Protein AF-A0A9D9M247-F1 (afdb_monomer_lite)

Radius of gyration: 12.24 Å; chains: 1; bounding box: 32×23×30 Å

Secondary structure (DSSP, 8-state):
-BSTTTT--HHHHHHHHHHHHHHHTSTT-----B-S-GGG--TT-----------

Sequence (55 aa):
LDEPLHGLDNTNRRLVKDIIETFCQRKNKTMIMVTHYQEELPACITNHFELYRKK

Structure (mmCIF, N/CA/C/O backbone):
data_AF-A0A9D9M247-F1
#
_entry.id   AF-A0A9D9M247-F1
#
loop_
_atom_site.group_PDB
_atom_site.id
_atom_site.type_symbol
_atom_site.label_atom_id
_atom_site.label_alt_id
_atom_site.label_comp_id
_atom_site.label_asym_id
_atom_site.label_entity_id
_atom_site.label_seq_id
_atom_site.pdbx_PDB_ins_code
_atom_site.Cartn_x
_atom_site.Cartn_y
_atom_site.Cartn_z
_atom_site.occupancy
_atom_site.B_iso_or_equiv
_atom_site.auth_seq_id
_atom_site.auth_comp_id
_atom_site.auth_asym_id
_atom_site.auth_atom_id
_atom_site.pdbx_PDB_model_num
ATOM 1 N N . LEU A 1 1 ? -4.999 -9.192 -1.101 1.00 83.94 1 LEU A N 1
ATOM 2 C CA . LEU A 1 1 ? -4.171 -9.243 -2.320 1.00 83.94 1 LEU A CA 1
ATOM 3 C C . LEU A 1 1 ? -2.791 -9.680 -1.893 1.00 83.94 1 LEU A C 1
ATOM 5 O O . LEU A 1 1 ? -2.255 -9.049 -0.990 1.00 83.94 1 LEU A O 1
ATOM 9 N N . ASP A 1 2 ? -2.298 -10.771 -2.463 1.00 85.00 2 ASP A N 1
ATOM 10 C CA . ASP A 1 2 ? -0.983 -11.322 -2.138 1.00 85.00 2 ASP A CA 1
ATOM 11 C C . ASP A 1 2 ? 0.001 -10.897 -3.233 1.00 85.00 2 ASP A C 1
ATOM 13 O O . ASP A 1 2 ? -0.215 -11.231 -4.397 1.00 85.00 2 ASP A O 1
ATOM 17 N N . GLU A 1 3 ? 0.978 -10.061 -2.881 1.00 86.12 3 GLU A N 1
ATOM 18 C CA . GLU A 1 3 ? 1.986 -9.481 -3.785 1.00 86.12 3 GLU A CA 1
ATOM 19 C C . GLU A 1 3 ? 1.441 -8.885 -5.108 1.00 86.12 3 GLU A C 1
ATOM 21 O O . GLU A 1 3 ? 1.922 -9.212 -6.196 1.00 86.12 3 GLU A O 1
ATOM 26 N N . PRO A 1 4 ? 0.445 -7.972 -5.076 1.00 83.19 4 PRO A N 1
ATOM 27 C CA . PRO A 1 4 ? -0.259 -7.525 -6.285 1.00 83.19 4 PRO A CA 1
ATOM 28 C C . PRO A 1 4 ? 0.581 -6.704 -7.277 1.00 83.19 4 PRO A C 1
ATOM 30 O O . PRO A 1 4 ? 0.131 -6.490 -8.401 1.00 83.19 4 PRO A O 1
ATOM 33 N N . LEU A 1 5 ? 1.753 -6.203 -6.873 1.00 87.12 5 LEU A N 1
ATOM 34 C CA . LEU A 1 5 ? 2.635 -5.374 -7.709 1.00 87.12 5 LEU A CA 1
ATOM 35 C C . LEU A 1 5 ? 3.925 -6.098 -8.134 1.00 87.12 5 LEU A C 1
ATOM 37 O O . LEU A 1 5 ? 4.777 -5.513 -8.817 1.00 87.12 5 LEU A O 1
ATOM 41 N N . HIS A 1 6 ? 4.073 -7.363 -7.740 1.00 86.50 6 HIS A N 1
ATOM 42 C CA . HIS A 1 6 ? 5.257 -8.157 -8.024 1.00 86.50 6 HIS A CA 1
ATOM 43 C C . HI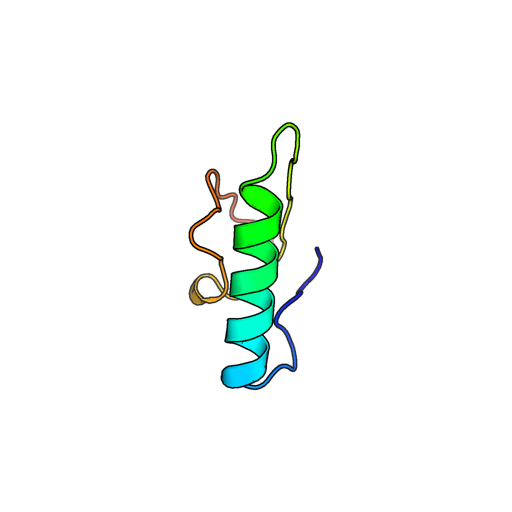S A 1 6 ? 5.303 -8.554 -9.507 1.00 86.50 6 HIS A C 1
ATOM 45 O O . HIS A 1 6 ? 4.308 -8.967 -10.098 1.00 86.50 6 HIS A O 1
ATOM 51 N N . GLY A 1 7 ? 6.476 -8.398 -10.127 1.00 84.94 7 GLY A N 1
ATOM 52 C CA . GLY A 1 7 ? 6.713 -8.754 -11.528 1.00 84.94 7 GLY A CA 1
ATOM 53 C C . GLY A 1 7 ? 6.229 -7.709 -12.537 1.00 84.94 7 GLY A C 1
ATOM 54 O O . GLY A 1 7 ? 6.406 -7.906 -13.736 1.00 84.94 7 GLY A O 1
ATOM 55 N N . LEU A 1 8 ? 5.651 -6.595 -12.072 1.00 89.00 8 LEU A N 1
ATOM 56 C CA . LEU A 1 8 ? 5.249 -5.476 -12.921 1.00 89.00 8 LEU A CA 1
ATOM 57 C C . LEU A 1 8 ? 6.385 -4.466 -13.088 1.00 89.00 8 LEU A C 1
ATOM 59 O O . LEU A 1 8 ? 7.074 -4.122 -12.127 1.00 89.00 8 LEU A O 1
ATOM 63 N N . ASP A 1 9 ? 6.517 -3.925 -14.299 1.00 90.31 9 ASP A N 1
ATOM 64 C CA . ASP A 1 9 ? 7.314 -2.722 -14.530 1.00 90.31 9 ASP A CA 1
ATOM 65 C C . ASP A 1 9 ? 6.705 -1.491 -13.829 1.00 90.31 9 ASP A C 1
ATOM 67 O O . ASP A 1 9 ? 5.565 -1.500 -13.354 1.00 90.31 9 ASP A O 1
ATOM 71 N N . ASN A 1 10 ? 7.466 -0.395 -13.788 1.00 86.69 10 ASN A N 1
ATOM 72 C CA . ASN A 1 10 ? 7.064 0.836 -13.105 1.00 86.69 10 ASN A CA 1
ATOM 73 C C . ASN A 1 10 ? 5.739 1.427 -13.619 1.00 86.69 10 ASN A C 1
ATOM 75 O O . ASN A 1 10 ? 4.985 2.010 -12.837 1.00 86.69 10 ASN A O 1
ATOM 79 N N . THR A 1 11 ? 5.444 1.289 -14.912 1.00 91.00 11 THR A N 1
ATOM 80 C CA . THR A 1 11 ? 4.231 1.844 -15.528 1.00 91.00 11 THR A CA 1
ATOM 81 C C . THR A 1 11 ? 3.013 1.040 -15.098 1.00 91.00 11 THR A C 1
ATOM 83 O O . THR A 1 11 ? 2.043 1.597 -14.584 1.00 91.00 11 THR A O 1
ATOM 86 N N . ASN A 1 12 ? 3.088 -0.282 -15.238 1.00 89.56 12 ASN A N 1
ATOM 87 C CA . ASN A 1 12 ? 2.016 -1.192 -14.852 1.00 89.56 12 ASN A CA 1
ATOM 88 C C . ASN A 1 12 ? 1.770 -1.167 -13.342 1.00 89.56 12 ASN A C 1
ATOM 90 O O . ASN A 1 12 ? 0.623 -1.162 -12.896 1.00 89.56 12 ASN A O 1
ATOM 94 N N . ARG A 1 13 ? 2.834 -1.041 -12.546 1.00 89.00 13 ARG A N 1
ATOM 95 C CA . ARG A 1 13 ? 2.744 -0.847 -11.097 1.00 89.00 13 ARG A CA 1
ATOM 96 C C . ARG A 1 13 ? 1.931 0.392 -10.731 1.00 89.00 13 ARG A C 1
ATOM 98 O O . ARG A 1 13 ? 1.102 0.328 -9.827 1.00 89.00 13 ARG A O 1
ATOM 105 N N . ARG A 1 14 ? 2.139 1.507 -11.437 1.00 88.62 14 ARG A N 1
ATOM 106 C CA . ARG A 1 14 ? 1.370 2.739 -11.224 1.00 88.62 14 ARG A CA 1
ATOM 107 C C . ARG A 1 14 ? -0.104 2.553 -11.580 1.00 88.62 14 ARG A C 1
ATOM 109 O O . ARG A 1 14 ? -0.956 2.901 -10.773 1.00 88.62 14 ARG A O 1
ATOM 116 N N . LEU A 1 15 ? -0.397 1.925 -12.719 1.00 91.31 15 LEU A N 1
ATOM 117 C CA . LEU A 1 15 ? -1.777 1.648 -13.133 1.00 91.31 15 LEU A CA 1
ATOM 118 C C . LEU A 1 15 ? -2.525 0.784 -12.110 1.00 91.31 15 LEU A C 1
ATOM 120 O O . LEU A 1 15 ? -3.664 1.083 -11.759 1.00 91.31 15 LEU A O 1
ATOM 124 N N . VAL A 1 16 ? -1.887 -0.271 -11.595 1.00 90.81 16 VAL A N 1
ATOM 125 C CA . VAL A 1 16 ? -2.504 -1.133 -10.578 1.00 90.81 16 VAL A CA 1
ATOM 126 C C . VAL A 1 16 ? -2.726 -0.376 -9.267 1.00 90.81 16 VAL A C 1
ATOM 128 O O . VAL A 1 16 ? -3.791 -0.527 -8.665 1.00 90.81 16 VAL A O 1
ATOM 131 N N . LYS A 1 17 ? -1.782 0.480 -8.848 1.00 89.62 17 LYS A N 1
ATOM 132 C CA . LYS A 1 17 ? -1.975 1.368 -7.688 1.00 89.62 17 LYS A CA 1
ATOM 133 C C . LYS A 1 17 ? -3.195 2.277 -7.874 1.00 89.62 17 LYS A C 1
ATOM 135 O O . LYS A 1 17 ? -4.063 2.283 -7.005 1.00 89.62 17 LYS A O 1
ATOM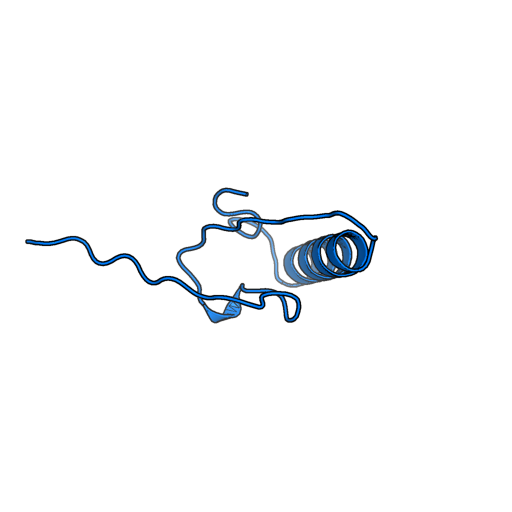 140 N N . ASP A 1 18 ? -3.318 2.942 -9.021 1.00 91.12 18 ASP A N 1
ATOM 141 C CA . ASP A 1 18 ? -4.439 3.846 -9.317 1.00 91.12 18 ASP A CA 1
ATOM 142 C C . ASP A 1 18 ? -5.793 3.104 -9.300 1.00 91.12 18 ASP A C 1
ATOM 144 O O . ASP A 1 18 ? -6.797 3.609 -8.780 1.00 91.12 18 ASP A O 1
ATOM 148 N N . ILE A 1 19 ? -5.831 1.870 -9.819 1.00 91.31 19 ILE A N 1
ATOM 149 C CA . ILE A 1 19 ? -7.022 1.005 -9.784 1.00 91.31 19 ILE A CA 1
ATOM 150 C C . ILE A 1 19 ? -7.402 0.662 -8.342 1.00 91.31 19 ILE A C 1
ATOM 152 O O . ILE A 1 19 ? -8.577 0.766 -7.975 1.00 91.31 19 ILE A O 1
ATOM 156 N N . ILE A 1 20 ? -6.426 0.251 -7.530 1.00 91.69 20 ILE A N 1
ATOM 157 C CA . ILE A 1 20 ? -6.634 -0.100 -6.123 1.00 91.69 20 ILE A CA 1
ATOM 158 C C . ILE A 1 20 ? -7.159 1.110 -5.343 1.00 91.69 20 ILE A C 1
ATOM 160 O O . ILE A 1 20 ? -8.155 0.994 -4.626 1.00 91.69 20 ILE A O 1
ATOM 164 N N . GLU A 1 21 ? -6.544 2.277 -5.517 1.00 91.25 21 GLU A N 1
ATOM 165 C CA . GLU A 1 21 ? -6.958 3.507 -4.842 1.00 91.25 21 GLU A CA 1
ATOM 166 C C . GLU A 1 21 ? -8.385 3.903 -5.227 1.00 91.25 21 GLU A C 1
ATOM 168 O O . GLU A 1 21 ? -9.229 4.123 -4.355 1.00 91.25 21 GLU A O 1
ATOM 173 N N . THR A 1 22 ? -8.696 3.894 -6.524 1.00 92.25 22 THR A N 1
ATOM 174 C CA . THR A 1 22 ? -10.045 4.190 -7.029 1.00 92.25 22 THR A CA 1
ATOM 175 C C . THR A 1 22 ? -11.080 3.191 -6.504 1.00 92.25 22 THR A C 1
ATOM 177 O O . THR A 1 22 ? -12.221 3.552 -6.201 1.00 92.25 22 THR A O 1
ATOM 180 N N . PHE A 1 23 ? -10.710 1.916 -6.375 1.00 90.69 23 PHE A N 1
ATOM 181 C CA . PHE A 1 23 ? -11.594 0.894 -5.824 1.00 90.69 23 PHE A CA 1
ATOM 182 C C . PHE A 1 23 ? -11.881 1.129 -4.336 1.00 90.69 23 PHE A C 1
ATOM 184 O O . PHE A 1 23 ? -13.037 1.024 -3.917 1.00 90.69 23 PHE A O 1
ATOM 191 N N . CYS A 1 24 ? -10.858 1.495 -3.562 1.00 90.94 24 CYS A N 1
ATOM 192 C CA . CYS A 1 24 ? -10.963 1.780 -2.130 1.00 90.94 24 CYS A CA 1
ATOM 193 C C . CYS A 1 24 ? -11.768 3.051 -1.815 1.00 90.94 24 CYS A C 1
ATOM 195 O O . CYS A 1 24 ? -12.343 3.145 -0.735 1.00 90.94 24 CYS A O 1
ATOM 197 N N . GLN A 1 25 ? -11.886 3.998 -2.751 1.00 89.62 25 GLN A N 1
ATOM 198 C CA . GLN A 1 25 ? -12.750 5.179 -2.595 1.00 89.62 25 GLN A CA 1
ATOM 199 C C . GLN A 1 25 ? -14.255 4.844 -2.583 1.00 89.62 25 GLN A C 1
ATOM 201 O O . GLN A 1 25 ? -15.080 5.661 -2.167 1.00 89.62 25 GLN A O 1
ATOM 206 N N . ARG A 1 26 ? -14.653 3.652 -3.043 1.00 91.62 26 ARG A N 1
ATOM 207 C CA . ARG A 1 26 ? -16.062 3.233 -3.060 1.00 91.62 26 ARG A CA 1
ATOM 208 C C . ARG A 1 26 ? -16.527 2.860 -1.650 1.00 91.62 26 ARG A C 1
ATOM 210 O O . ARG A 1 26 ? -15.814 2.206 -0.895 1.00 91.62 26 ARG A O 1
ATOM 217 N N . LYS A 1 27 ? -17.772 3.213 -1.308 1.00 89.44 27 LYS A N 1
ATOM 218 C CA . LYS A 1 27 ? -18.362 2.894 0.004 1.00 89.44 27 LYS A CA 1
ATOM 219 C C . LYS A 1 27 ? -18.416 1.381 0.254 1.00 89.44 27 LYS A C 1
ATOM 221 O O . LYS A 1 27 ? -18.651 0.596 -0.668 1.00 89.44 27 LYS A O 1
ATOM 226 N N . ASN A 1 28 ? -18.275 0.998 1.525 1.00 91.62 28 ASN A N 1
ATOM 227 C CA . ASN A 1 28 ? -18.379 -0.381 2.018 1.00 91.62 28 ASN A CA 1
ATOM 228 C C . ASN A 1 28 ? -17.376 -1.343 1.357 1.00 91.62 28 ASN A C 1
ATOM 230 O O . ASN A 1 28 ? -17.733 -2.461 0.971 1.00 91.62 28 ASN A O 1
ATOM 234 N N . LYS A 1 29 ? -16.128 -0.893 1.191 1.00 89.81 29 LYS A N 1
ATOM 235 C CA . LYS A 1 29 ? -15.010 -1.721 0.736 1.00 89.81 29 LYS A CA 1
ATOM 236 C C . LYS A 1 29 ? -13.938 -1.781 1.813 1.00 89.81 29 LYS A C 1
ATOM 238 O O . LYS A 1 29 ? -13.583 -0.766 2.399 1.00 89.81 29 LYS A O 1
ATOM 243 N N . THR A 1 30 ? -13.424 -2.985 2.023 1.00 91.88 30 THR A N 1
ATOM 244 C CA . THR A 1 30 ? -12.282 -3.258 2.892 1.00 91.88 30 THR A CA 1
ATOM 245 C C . THR A 1 30 ? -11.259 -4.003 2.056 1.00 91.88 30 THR A C 1
ATOM 247 O O . THR A 1 30 ? -11.585 -5.024 1.449 1.00 91.88 30 THR A O 1
ATOM 250 N N . MET A 1 31 ? -10.036 -3.485 2.005 1.00 91.81 31 MET A N 1
ATOM 251 C CA . MET A 1 31 ? -8.925 -4.121 1.312 1.00 91.81 31 MET A CA 1
ATOM 252 C C . MET A 1 31 ? -7.867 -4.543 2.325 1.00 91.81 31 MET A C 1
ATOM 254 O O . MET A 1 31 ? -7.482 -3.760 3.187 1.00 91.81 31 MET A O 1
ATOM 258 N N . ILE A 1 32 ? -7.373 -5.771 2.174 1.00 92.50 32 ILE A N 1
ATOM 259 C CA . ILE A 1 32 ? -6.171 -6.260 2.849 1.00 92.50 32 ILE A CA 1
ATOM 260 C C . ILE A 1 32 ? -5.142 -6.567 1.764 1.00 92.50 32 ILE A C 1
ATOM 262 O O . ILE A 1 32 ? -5.434 -7.301 0.812 1.00 92.50 32 ILE A O 1
ATOM 266 N N . MET A 1 33 ? -3.953 -5.991 1.896 1.00 91.56 33 MET A N 1
ATOM 267 C CA . MET A 1 33 ? -2.832 -6.168 0.979 1.00 91.56 33 MET A CA 1
ATOM 268 C C . MET A 1 33 ? -1.630 -6.698 1.755 1.00 91.56 33 MET A C 1
ATOM 270 O O . MET A 1 33 ? -1.355 -6.236 2.858 1.00 91.56 33 MET A O 1
ATOM 274 N N . VAL A 1 34 ? -0.948 -7.674 1.167 1.00 91.94 34 VAL A N 1
ATOM 275 C CA . VAL A 1 34 ? 0.305 -8.241 1.657 1.00 91.94 34 VAL A CA 1
ATOM 276 C C . VAL A 1 34 ? 1.363 -7.944 0.607 1.00 91.94 34 VAL A C 1
ATOM 278 O O . VAL A 1 34 ? 1.126 -8.148 -0.584 1.00 91.94 34 VAL A O 1
ATOM 281 N N . THR A 1 35 ? 2.490 -7.403 1.051 1.00 89.88 35 THR A N 1
ATOM 282 C CA . THR A 1 35 ? 3.657 -7.167 0.207 1.00 89.88 35 THR A CA 1
ATOM 283 C C . THR A 1 35 ? 4.925 -7.154 1.053 1.00 89.88 35 THR A C 1
ATOM 285 O O . THR A 1 35 ? 4.879 -6.834 2.246 1.00 89.88 35 THR A O 1
ATOM 288 N N . HIS A 1 36 ? 6.052 -7.490 0.438 1.00 88.12 36 HIS A N 1
ATOM 289 C CA . HIS A 1 36 ? 7.386 -7.354 1.016 1.00 88.12 36 HIS A CA 1
ATOM 290 C C . HIS A 1 36 ? 7.997 -5.952 0.854 1.00 88.12 36 HIS A C 1
ATOM 292 O O . HIS A 1 36 ? 9.011 -5.669 1.491 1.00 88.12 36 HIS A O 1
ATOM 298 N N . TYR A 1 37 ? 7.391 -5.074 0.048 1.00 85.19 37 TYR A N 1
ATOM 299 C CA . TYR A 1 37 ? 7.922 -3.747 -0.269 1.00 85.19 37 TYR A CA 1
ATOM 300 C C . TYR A 1 37 ? 7.007 -2.651 0.280 1.00 85.19 37 TYR A C 1
ATOM 302 O O . TYR A 1 37 ? 5.862 -2.489 -0.139 1.00 85.19 37 TYR A O 1
ATOM 310 N N . GLN A 1 38 ? 7.492 -1.853 1.227 1.00 82.50 38 GLN A N 1
ATOM 311 C CA . GLN A 1 38 ? 6.662 -0.827 1.864 1.00 82.50 38 GLN A CA 1
ATOM 312 C C . GLN A 1 38 ? 6.343 0.333 0.906 1.00 82.50 38 GLN A C 1
ATOM 314 O O . GLN A 1 38 ? 5.243 0.881 0.922 1.00 82.50 38 GLN A O 1
ATOM 319 N N . GLU A 1 39 ? 7.275 0.668 0.019 1.00 82.62 39 GLU A N 1
ATOM 320 C CA . GLU A 1 39 ? 7.136 1.652 -1.057 1.0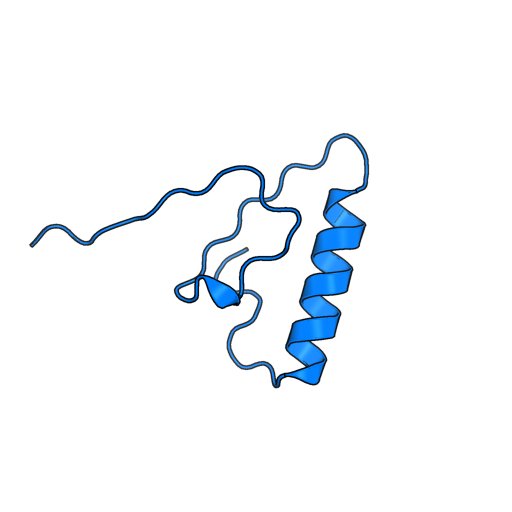0 82.62 39 GLU A CA 1
ATOM 321 C C . GLU A 1 39 ? 6.082 1.261 -2.112 1.00 82.62 39 GLU A C 1
ATOM 323 O O . GLU A 1 39 ? 5.616 2.084 -2.912 1.00 82.62 39 GLU A O 1
ATOM 328 N N . GLU A 1 40 ? 5.677 -0.007 -2.125 1.00 81.31 40 GLU A N 1
ATOM 329 C CA . GLU A 1 40 ? 4.624 -0.528 -2.988 1.00 81.31 40 GLU A CA 1
ATOM 330 C C . GLU A 1 40 ? 3.223 -0.291 -2.420 1.00 81.31 40 GLU A C 1
ATOM 332 O O . GLU A 1 40 ? 2.244 -0.405 -3.159 1.00 81.31 40 GLU A O 1
ATOM 337 N N . LEU A 1 41 ? 3.102 0.129 -1.160 1.00 86.62 41 LEU A N 1
ATOM 338 C CA . LEU A 1 41 ? 1.804 0.393 -0.556 1.00 86.62 41 LEU A CA 1
ATOM 339 C C . LEU A 1 41 ? 1.118 1.612 -1.209 1.00 86.62 41 LEU A C 1
ATOM 341 O O . LEU A 1 41 ? 1.758 2.649 -1.417 1.00 86.62 41 LEU A O 1
ATOM 345 N N . PRO A 1 42 ? -0.176 1.503 -1.568 1.00 88.00 42 PRO A N 1
ATOM 346 C CA . PRO A 1 42 ? -0.953 2.629 -2.076 1.00 88.00 42 PRO A CA 1
ATOM 347 C C . PRO A 1 42 ? -1.275 3.625 -0.955 1.00 88.00 42 PRO A C 1
ATOM 349 O O . PRO A 1 42 ? -1.339 3.258 0.221 1.00 88.00 42 PRO A O 1
ATOM 352 N N . ALA A 1 43 ? -1.553 4.880 -1.310 1.00 87.69 43 ALA A N 1
ATOM 353 C CA . ALA A 1 43 ? -1.838 5.929 -0.326 1.00 87.69 43 ALA A CA 1
ATOM 354 C C . ALA A 1 43 ? -3.162 5.699 0.427 1.00 87.69 43 ALA A C 1
ATOM 356 O O . ALA A 1 43 ? -3.401 6.293 1.475 1.00 87.69 43 ALA A O 1
ATOM 357 N N . CYS A 1 44 ? -4.029 4.820 -0.088 1.00 89.38 44 CYS A N 1
ATOM 358 C CA . CYS A 1 44 ? -5.302 4.469 0.537 1.00 89.38 44 CYS A CA 1
ATOM 359 C C . CYS A 1 44 ? -5.179 3.516 1.742 1.00 89.38 44 CYS A C 1
ATOM 361 O O . CYS A 1 44 ? -6.203 3.156 2.327 1.00 89.38 44 CYS A O 1
ATOM 363 N N . ILE A 1 45 ? -3.973 3.055 2.096 1.00 91.12 45 ILE A N 1
ATOM 364 C CA . ILE A 1 45 ? -3.771 2.223 3.287 1.00 91.12 45 ILE A CA 1
ATOM 365 C C . ILE A 1 45 ? -3.943 3.077 4.544 1.00 91.12 45 ILE A C 1
ATOM 367 O O . ILE A 1 45 ? -3.293 4.100 4.723 1.00 91.12 45 ILE A O 1
ATOM 371 N N . THR A 1 46 ? -4.833 2.636 5.428 1.00 93.06 46 THR A N 1
ATOM 372 C CA . THR A 1 46 ? -5.145 3.329 6.687 1.00 93.06 46 THR A CA 1
ATOM 373 C C . THR A 1 46 ? -4.477 2.694 7.898 1.00 93.06 46 THR A C 1
ATOM 375 O O . THR A 1 46 ? -4.297 3.354 8.915 1.00 93.06 46 THR A O 1
ATOM 378 N N . ASN A 1 47 ? -4.130 1.410 7.807 1.00 92.88 47 ASN A N 1
ATOM 379 C CA . ASN A 1 47 ? -3.541 0.639 8.890 1.00 92.88 47 ASN A CA 1
ATOM 380 C C . ASN A 1 47 ? -2.420 -0.234 8.335 1.00 92.88 47 ASN A C 1
ATOM 382 O O . ASN A 1 47 ? -2.577 -0.854 7.283 1.00 92.88 47 ASN A O 1
ATOM 386 N N . HIS A 1 48 ? -1.320 -0.312 9.077 1.00 91.69 48 HIS A N 1
ATOM 387 C CA . HIS A 1 48 ? -0.151 -1.107 8.725 1.00 91.69 48 HIS A CA 1
ATOM 388 C C . HIS A 1 48 ? 0.117 -2.133 9.823 1.00 91.69 48 HIS A C 1
ATOM 390 O O . HIS A 1 48 ? -0.010 -1.830 11.009 1.00 91.69 48 HIS A O 1
ATOM 396 N N . PHE A 1 49 ? 0.489 -3.345 9.420 1.00 92.94 49 PHE A N 1
ATOM 397 C CA . PHE A 1 49 ? 0.901 -4.400 10.334 1.00 92.94 49 PHE A CA 1
ATOM 398 C C . PHE A 1 49 ? 2.141 -5.091 9.776 1.00 92.94 49 PHE A C 1
ATOM 400 O O . PHE A 1 49 ? 2.100 -5.645 8.678 1.00 92.94 49 PHE A O 1
ATOM 407 N N . GLU A 1 50 ? 3.240 -5.042 10.524 1.00 92.44 50 GLU A N 1
ATOM 408 C CA . GLU A 1 50 ? 4.509 -5.645 10.124 1.00 92.44 50 GLU A CA 1
ATOM 409 C C . GLU A 1 50 ? 4.666 -7.032 10.747 1.00 92.44 50 GLU A C 1
ATOM 411 O O . GLU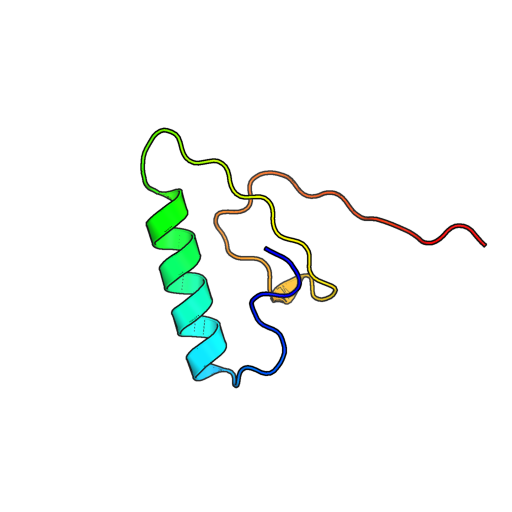 A 1 50 ? 4.505 -7.226 11.955 1.00 92.44 50 GLU A O 1
ATOM 416 N N . LEU A 1 51 ? 4.984 -8.013 9.903 1.00 91.19 51 LEU A N 1
ATOM 417 C CA . LEU A 1 51 ? 5.205 -9.395 10.304 1.00 91.19 51 LEU A CA 1
ATOM 418 C C . LEU A 1 51 ? 6.699 -9.705 10.300 1.00 91.19 51 LEU A C 1
ATOM 420 O O . LEU A 1 51 ? 7.348 -9.673 9.257 1.00 91.19 51 LEU A O 1
ATOM 424 N N . TYR A 1 52 ? 7.228 -10.085 11.461 1.00 91.31 52 TY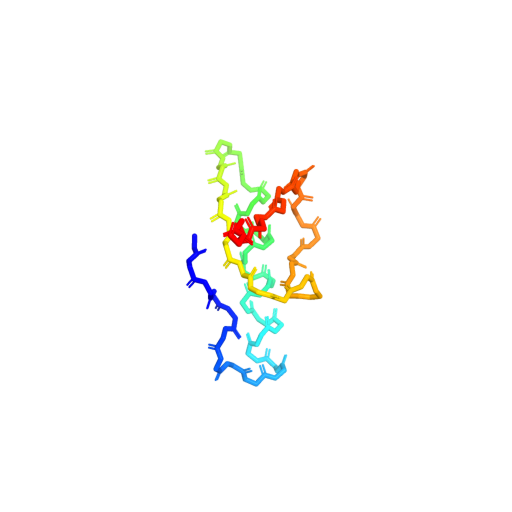R A N 1
ATOM 425 C CA . TYR A 1 52 ? 8.610 -10.537 11.600 1.00 91.31 52 TYR A CA 1
ATOM 426 C C . TYR A 1 52 ? 8.653 -12.048 11.798 1.00 91.31 52 TYR A C 1
ATOM 428 O O . TYR A 1 52 ? 7.958 -12.604 12.654 1.00 91.31 52 TYR A O 1
ATOM 436 N N . ARG A 1 53 ? 9.521 -12.728 11.044 1.00 90.44 53 ARG A N 1
ATOM 437 C CA . ARG A 1 53 ? 9.815 -14.141 11.288 1.00 90.44 53 ARG A CA 1
ATOM 438 C C . ARG A 1 53 ? 10.597 -14.258 12.598 1.00 90.44 53 ARG A C 1
ATOM 440 O O . ARG A 1 53 ? 11.755 -13.848 12.664 1.00 90.44 53 ARG A O 1
ATOM 447 N N . LYS A 1 54 ? 9.974 -14.823 13.636 1.00 76.31 54 LYS A N 1
ATOM 448 C CA . LYS A 1 54 ? 10.691 -15.206 14.859 1.00 76.31 54 LYS A CA 1
ATOM 449 C C . LYS A 1 54 ? 11.708 -16.298 14.508 1.00 76.31 54 LYS A C 1
ATOM 451 O O . LYS A 1 54 ? 11.363 -1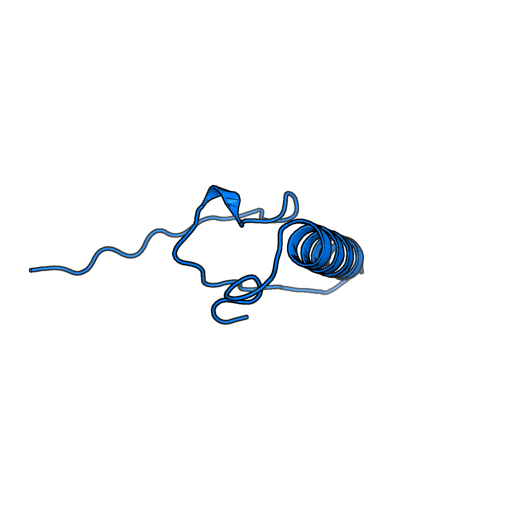7.241 13.793 1.00 76.31 54 LYS A O 1
ATOM 456 N N . LYS A 1 55 ? 12.957 -16.098 14.934 1.00 66.50 55 LYS A N 1
ATOM 457 C CA . LYS A 1 55 ? 14.013 -17.113 14.855 1.00 66.50 55 LYS A CA 1
ATOM 458 C C . LYS A 1 55 ? 13.748 -18.228 15.853 1.00 66.50 55 LYS A C 1
ATOM 460 O O . LYS A 1 55 ? 13.226 -17.903 16.943 1.00 66.50 55 LYS A O 1
#

pLDDT: mean 88.64, std 4.55, range [66.5, 93.06]

Foldseek 3Di:
DEAPQPPDDPVVLVVVLVVVQVVLPDPPDDDDYDDPDPVSDRPSDPDDDDDDDDD